Protein AF-A0A9D1DTH8-F1 (afdb_monomer)

Mean predicted aligned error: 10.58 Å

pLDDT: mean 71.9, std 15.67, range [34.19, 92.5]

Radius of gyration: 17.52 Å; Cα contacts (8 Å, |Δi|>4): 251; chains: 1; bounding box: 47×44×52 Å

Foldseek 3Di:
DPPDQPFFKWWAKFFQWDWDDDPNDTDTQGLFIAIAIWGWDDWDWDADPVGDIAIKTWIWGPAACVLQDDPPADPSLDGPCNYPPDRHGPRIGRDIDRDPVVSVVVRVVCCCVRVVPDDRPPDDPDPVVVSVVSSVVSVVSNVVSNVSSVVSDDPVPPPDSRPDPDDD

Structure (mmCIF, N/CA/C/O backbone):
data_AF-A0A9D1DTH8-F1
#
_entry.id   AF-A0A9D1DTH8-F1
#
loop_
_atom_site.group_PDB
_atom_site.id
_atom_site.type_symbol
_atom_site.label_atom_id
_atom_site.label_alt_id
_atom_site.label_comp_id
_atom_site.label_asym_id
_atom_site.label_entity_id
_atom_site.label_seq_id
_atom_site.pdbx_PDB_ins_code
_atom_site.Cartn_x
_atom_site.Cartn_y
_atom_site.Cartn_z
_atom_site.occupancy
_atom_site.B_iso_or_equiv
_atom_site.auth_seq_id
_atom_site.auth_comp_id
_atom_site.auth_asym_id
_atom_site.auth_atom_id
_atom_site.pdbx_PDB_model_num
ATOM 1 N N . MET A 1 1 ? -25.845 14.084 14.210 1.00 36.25 1 MET A N 1
ATOM 2 C CA . MET A 1 1 ? -24.980 13.153 14.964 1.00 36.25 1 MET A CA 1
ATOM 3 C C . MET A 1 1 ? -24.068 12.497 13.943 1.00 36.25 1 MET A C 1
ATOM 5 O O . MET A 1 1 ? -24.597 11.849 13.056 1.00 36.25 1 MET A O 1
ATOM 9 N N . ARG A 1 2 ? -22.755 12.772 13.949 1.00 37.22 2 ARG A N 1
ATOM 10 C CA . ARG A 1 2 ? -21.814 11.985 13.135 1.00 37.22 2 ARG A CA 1
ATOM 11 C C . ARG A 1 2 ? -21.610 10.682 13.893 1.00 37.22 2 ARG A C 1
ATOM 13 O O . ARG A 1 2 ? -21.191 10.757 15.046 1.00 37.22 2 ARG A O 1
ATOM 20 N N . ASP A 1 3 ? -21.964 9.560 13.274 1.00 42.81 3 ASP A N 1
ATOM 21 C CA . ASP A 1 3 ? -21.690 8.231 13.810 1.00 42.81 3 ASP A CA 1
ATOM 22 C C . ASP A 1 3 ? -20.236 8.181 14.278 1.00 42.81 3 ASP A C 1
ATOM 24 O O . ASP A 1 3 ? -19.313 8.549 13.541 1.00 42.81 3 ASP A O 1
ATOM 28 N N . GLU A 1 4 ? -20.033 7.796 15.536 1.00 50.53 4 GLU A N 1
ATOM 29 C CA . GLU A 1 4 ? -18.711 7.418 16.012 1.00 50.53 4 GLU A CA 1
ATOM 30 C C . GLU A 1 4 ? -18.167 6.384 15.024 1.00 50.53 4 GLU A C 1
ATOM 32 O O . GLU A 1 4 ? -18.869 5.436 14.672 1.00 50.53 4 GLU A O 1
ATOM 37 N N . LEU A 1 5 ? -16.962 6.616 14.495 1.00 56.19 5 LEU A N 1
ATOM 38 C CA . LEU A 1 5 ? -16.358 5.736 13.497 1.00 56.19 5 LEU A CA 1
ATOM 39 C C . LEU A 1 5 ? -16.397 4.294 14.011 1.00 56.19 5 LEU A C 1
ATOM 41 O O . LEU A 1 5 ? -15.662 3.941 14.929 1.00 56.19 5 LEU A O 1
ATOM 45 N N . LYS A 1 6 ? -17.269 3.475 13.411 1.00 68.50 6 LYS A N 1
ATOM 46 C CA . LYS A 1 6 ? -17.543 2.090 13.825 1.00 68.50 6 LYS A CA 1
ATOM 47 C C . LYS A 1 6 ? -16.302 1.191 13.754 1.00 68.50 6 LYS A C 1
ATOM 49 O O . LYS A 1 6 ? -16.281 0.129 14.367 1.00 68.50 6 LYS A O 1
ATOM 54 N N . TYR A 1 7 ? -15.277 1.624 13.025 1.00 74.69 7 TYR A N 1
ATOM 55 C CA . TYR A 1 7 ? -14.085 0.854 12.711 1.00 74.69 7 TYR A CA 1
ATOM 56 C C . TYR A 1 7 ? -12.814 1.669 12.978 1.00 74.69 7 TYR A C 1
ATOM 58 O O . TYR A 1 7 ? -12.789 2.873 12.684 1.00 74.69 7 TYR A O 1
ATOM 66 N N . PRO A 1 8 ? -11.752 1.043 13.519 1.00 83.31 8 PRO A N 1
ATOM 67 C CA . PRO A 1 8 ? -10.489 1.722 13.749 1.00 83.31 8 PRO A CA 1
ATOM 68 C C . PRO A 1 8 ? -9.872 2.180 12.425 1.00 83.31 8 PRO A C 1
ATOM 70 O O . PRO A 1 8 ? -9.916 1.483 11.410 1.00 83.31 8 PRO A O 1
ATOM 73 N N . ARG A 1 9 ? -9.285 3.379 12.449 1.00 83.12 9 ARG A N 1
ATOM 74 C CA . ARG A 1 9 ? -8.502 3.897 11.327 1.00 83.12 9 ARG A CA 1
ATOM 75 C C . ARG A 1 9 ? -7.140 3.214 11.312 1.00 83.12 9 ARG A C 1
ATOM 77 O O . ARG A 1 9 ? -6.538 3.060 12.370 1.00 83.12 9 ARG A O 1
ATOM 84 N N . ALA A 1 10 ? -6.655 2.875 10.129 1.00 88.06 10 ALA A N 1
ATOM 85 C CA . ALA A 1 10 ? -5.321 2.339 9.914 1.00 88.06 10 ALA A CA 1
ATOM 86 C C . ALA A 1 10 ? -4.754 2.820 8.568 1.00 88.06 10 ALA A C 1
ATOM 88 O O . ALA A 1 10 ? -5.416 3.545 7.820 1.00 88.06 10 ALA A O 1
ATOM 89 N N . PHE A 1 11 ? -3.530 2.416 8.264 1.00 88.06 11 PHE A N 1
ATOM 90 C CA . PHE A 1 11 ? -2.839 2.657 7.008 1.00 88.06 11 PHE A CA 1
ATOM 91 C C . PHE A 1 11 ? -2.575 1.318 6.334 1.00 88.06 11 PHE A C 1
ATOM 93 O O . PHE A 1 11 ? -1.905 0.450 6.893 1.00 88.06 11 PHE A O 1
ATOM 100 N N . ALA A 1 12 ? -3.133 1.153 5.140 1.00 89.12 12 ALA A N 1
ATOM 101 C CA . ALA A 1 12 ? -2.906 -0.011 4.304 1.00 89.12 12 ALA A CA 1
ATOM 102 C C . ALA A 1 12 ? -1.865 0.314 3.241 1.00 89.12 12 ALA A C 1
ATOM 104 O O . ALA A 1 12 ? -1.813 1.441 2.744 1.00 89.12 12 ALA A O 1
ATOM 105 N N . ILE A 1 13 ? -1.105 -0.696 2.834 1.00 88.12 13 ILE A N 1
ATOM 106 C CA . ILE A 1 13 ? -0.253 -0.584 1.654 1.00 88.12 13 ILE A CA 1
ATOM 107 C C . ILE A 1 13 ? -1.011 -1.161 0.464 1.00 88.12 13 ILE A C 1
ATOM 109 O O . ILE A 1 13 ? -1.287 -2.359 0.412 1.00 88.12 13 ILE A O 1
ATOM 113 N N . GLN A 1 14 ? -1.359 -0.300 -0.488 1.00 84.50 14 GLN A N 1
ATOM 114 C CA . GLN A 1 14 ? -2.041 -0.688 -1.718 1.00 84.50 14 GLN A CA 1
ATOM 115 C C . GLN A 1 14 ? -1.016 -0.886 -2.836 1.00 84.50 14 GLN A C 1
ATOM 117 O O . GLN A 1 14 ? -0.093 -0.086 -2.980 1.00 84.50 14 GLN A O 1
ATOM 122 N N . LYS A 1 15 ? -1.194 -1.943 -3.633 1.00 84.94 15 LYS A N 1
ATOM 123 C CA . LYS A 1 15 ? -0.421 -2.178 -4.859 1.00 84.94 15 LYS A CA 1
ATOM 124 C C . LYS A 1 15 ? -0.973 -1.290 -5.975 1.00 84.94 15 LYS A C 1
ATOM 126 O O . LYS A 1 15 ? -2.189 -1.154 -6.103 1.00 84.94 15 LYS A O 1
ATOM 131 N N . MET A 1 16 ? -0.083 -0.715 -6.771 1.00 82.00 16 MET A N 1
ATOM 132 C CA . MET A 1 16 ? -0.401 -0.169 -8.089 1.00 82.00 16 MET A CA 1
ATOM 133 C C . MET A 1 16 ? 0.022 -1.210 -9.111 1.00 82.00 16 MET A C 1
ATOM 135 O O . MET A 1 16 ? 1.180 -1.642 -9.093 1.00 82.00 16 MET A O 1
ATOM 139 N N . VAL A 1 17 ? -0.915 -1.642 -9.945 1.00 80.25 17 VAL A N 1
ATOM 140 C CA . VAL A 1 17 ? -0.681 -2.699 -10.922 1.00 80.25 17 VAL A CA 1
ATOM 141 C C . VAL A 1 17 ? -1.049 -2.232 -12.315 1.00 80.25 17 VAL A C 1
ATOM 143 O O . VAL A 1 17 ? -1.945 -1.410 -12.495 1.00 80.25 17 VAL A O 1
ATOM 146 N N . LYS A 1 18 ? -0.348 -2.782 -13.297 1.00 77.62 18 LYS A N 1
ATOM 147 C CA . LYS A 1 18 ? -0.654 -2.628 -14.711 1.00 77.62 18 LYS A CA 1
ATOM 148 C C . LYS A 1 18 ? -0.690 -4.002 -15.351 1.00 77.62 18 LYS A C 1
ATOM 150 O O . LYS A 1 18 ? 0.193 -4.820 -15.111 1.00 77.62 18 LYS A O 1
ATOM 155 N N . GLU A 1 19 ? -1.687 -4.237 -16.194 1.00 76.75 19 GLU A N 1
ATOM 156 C CA . GLU A 1 19 ? -1.721 -5.452 -16.998 1.00 76.75 19 GLU A CA 1
ATOM 157 C C . GLU A 1 19 ? -0.552 -5.440 -17.997 1.00 76.75 19 GLU A C 1
ATOM 159 O O . GLU A 1 19 ? -0.433 -4.550 -18.845 1.00 76.75 19 GLU A O 1
ATOM 164 N N . ALA A 1 20 ? 0.311 -6.445 -17.891 1.00 73.56 20 ALA A N 1
ATOM 165 C CA 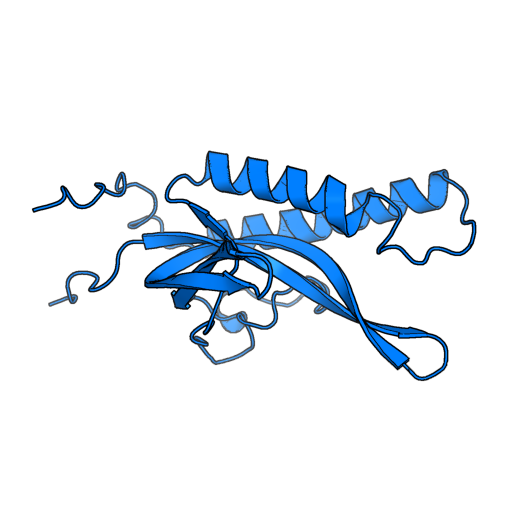. ALA A 1 20 ? 1.404 -6.723 -18.810 1.00 73.56 20 ALA A CA 1
ATOM 166 C C . ALA A 1 20 ? 1.164 -8.067 -19.509 1.00 73.56 20 ALA A C 1
ATOM 168 O O . ALA A 1 20 ? 0.441 -8.928 -19.010 1.00 73.56 20 ALA A O 1
ATOM 169 N N . CYS A 1 21 ? 1.753 -8.255 -20.691 1.00 69.25 21 CYS A N 1
ATOM 170 C CA . CYS A 1 21 ? 1.557 -9.453 -21.509 1.00 69.25 21 CYS A CA 1
ATOM 171 C C . CYS A 1 21 ? 2.897 -10.020 -21.985 1.00 69.25 21 CYS A C 1
ATOM 173 O O . CYS A 1 21 ? 3.688 -9.311 -22.605 1.00 69.25 21 CYS A O 1
ATOM 175 N N . ILE A 1 22 ? 3.122 -11.320 -21.773 1.00 67.12 22 ILE A N 1
ATOM 176 C CA . ILE A 1 22 ? 4.258 -12.069 -22.335 1.00 67.12 22 ILE A CA 1
ATOM 177 C C . ILE A 1 22 ? 3.732 -13.368 -22.941 1.00 67.12 22 ILE A C 1
ATOM 179 O O . ILE A 1 22 ? 3.062 -14.144 -22.265 1.00 67.12 22 ILE A O 1
ATOM 183 N N . ASN A 1 23 ? 4.068 -13.642 -24.206 1.00 73.38 23 ASN A N 1
ATOM 184 C CA . ASN A 1 23 ? 3.706 -14.888 -24.897 1.00 73.38 23 ASN A CA 1
ATOM 185 C C . ASN A 1 23 ? 2.216 -15.265 -24.743 1.00 73.38 23 ASN A C 1
ATOM 187 O O . ASN A 1 23 ? 1.898 -16.419 -24.468 1.00 73.38 23 ASN A O 1
ATOM 191 N N . TYR A 1 24 ? 1.314 -14.291 -24.911 1.00 74.88 24 TYR A N 1
ATOM 192 C CA . TYR A 1 24 ? -0.146 -14.436 -24.761 1.00 74.88 24 TYR A CA 1
ATOM 193 C C . TYR A 1 24 ? -0.661 -14.715 -23.336 1.00 74.88 24 TYR A C 1
ATOM 195 O O . TYR A 1 24 ? -1.863 -14.903 -23.165 1.00 74.88 24 TYR A O 1
ATOM 203 N N . ASN A 1 25 ? 0.200 -14.689 -22.317 1.00 73.25 25 ASN A N 1
ATOM 204 C CA . ASN A 1 25 ? -0.211 -14.708 -20.915 1.00 73.25 25 ASN A CA 1
ATOM 205 C C . ASN A 1 25 ? -0.213 -13.280 -20.365 1.00 73.25 25 ASN A C 1
ATOM 207 O O . ASN A 1 25 ? 0.813 -12.596 -20.449 1.00 73.25 25 ASN A O 1
ATOM 211 N N . SER A 1 26 ? -1.343 -12.844 -19.802 1.00 77.75 26 SER A N 1
ATOM 212 C CA . SER A 1 26 ? -1.415 -11.595 -19.048 1.00 77.75 26 SER A CA 1
ATOM 213 C C . SER A 1 26 ? -1.071 -11.820 -17.578 1.00 77.75 26 SER A C 1
ATOM 215 O O . SER A 1 26 ? -1.325 -12.885 -17.010 1.00 77.75 26 SER A O 1
ATOM 217 N N . PHE A 1 27 ? -0.437 -10.824 -16.975 1.00 76.38 27 PHE A N 1
ATOM 218 C CA . PHE A 1 27 ? -0.127 -10.791 -15.554 1.00 76.38 27 PHE A CA 1
ATOM 219 C C . PHE A 1 27 ? -0.119 -9.347 -15.056 1.00 76.38 27 PHE A C 1
ATOM 221 O O . PHE A 1 27 ? 0.098 -8.414 -15.828 1.00 76.38 27 PHE A O 1
ATOM 228 N N . ASP A 1 28 ? -0.318 -9.180 -13.753 1.00 76.12 28 ASP A N 1
ATOM 229 C CA . ASP A 1 28 ? -0.262 -7.875 -13.103 1.00 76.12 28 ASP A CA 1
ATOM 230 C C . ASP A 1 28 ? 1.196 -7.518 -12.785 1.00 76.12 28 ASP A C 1
ATOM 232 O O . ASP A 1 28 ? 1.813 -8.082 -11.875 1.00 76.12 28 ASP A O 1
ATOM 236 N N . GLU A 1 29 ? 1.760 -6.574 -13.537 1.00 77.31 29 GLU A N 1
ATOM 237 C CA . GLU A 1 29 ? 3.038 -5.950 -13.210 1.00 77.31 29 GLU A CA 1
ATOM 238 C C . GLU A 1 29 ? 2.828 -4.964 -12.057 1.00 77.31 29 GLU A C 1
ATOM 240 O O . GLU A 1 29 ? 2.012 -4.047 -12.140 1.00 77.31 29 GLU A O 1
ATOM 245 N N . ILE A 1 30 ? 3.571 -5.142 -10.963 1.00 80.06 30 ILE A N 1
ATOM 246 C CA . ILE A 1 30 ? 3.521 -4.225 -9.821 1.00 80.06 30 ILE A CA 1
ATOM 247 C C . ILE A 1 30 ? 4.395 -3.013 -10.139 1.00 80.06 30 ILE A C 1
ATOM 249 O O . ILE A 1 30 ? 5.620 -3.112 -10.128 1.00 80.06 30 ILE A O 1
ATOM 253 N N . LEU A 1 31 ? 3.764 -1.863 -10.359 1.00 77.94 31 LEU A N 1
ATOM 254 C CA . LEU A 1 31 ? 4.450 -0.603 -10.658 1.00 77.94 31 LEU A CA 1
ATOM 255 C C . LEU A 1 31 ? 4.882 0.155 -9.403 1.00 77.94 31 LEU A C 1
ATOM 257 O O . LEU A 1 31 ? 5.790 0.982 -9.452 1.00 77.94 31 LEU A O 1
ATOM 261 N N . GLY A 1 32 ? 4.219 -0.100 -8.277 1.00 83.12 32 GLY A N 1
ATOM 262 C CA . GLY A 1 32 ? 4.429 0.675 -7.067 1.00 83.12 32 GLY A CA 1
ATOM 263 C C . GLY A 1 32 ? 3.562 0.243 -5.901 1.00 83.12 32 GLY A C 1
ATOM 264 O O . GLY A 1 32 ? 2.691 -0.623 -6.009 1.00 83.12 32 GLY A O 1
ATOM 265 N N . TYR A 1 33 ? 3.804 0.898 -4.772 1.00 87.31 33 TYR A N 1
ATOM 266 C CA . TYR A 1 33 ? 2.982 0.784 -3.580 1.00 87.31 33 TYR A CA 1
ATOM 267 C C . TYR A 1 33 ? 2.655 2.176 -3.052 1.00 87.31 33 TYR A C 1
ATOM 269 O O . TYR A 1 33 ? 3.496 3.072 -3.097 1.00 87.31 33 TYR A O 1
ATOM 277 N N . ILE A 1 34 ? 1.459 2.345 -2.495 1.00 87.62 34 ILE A N 1
ATOM 278 C CA 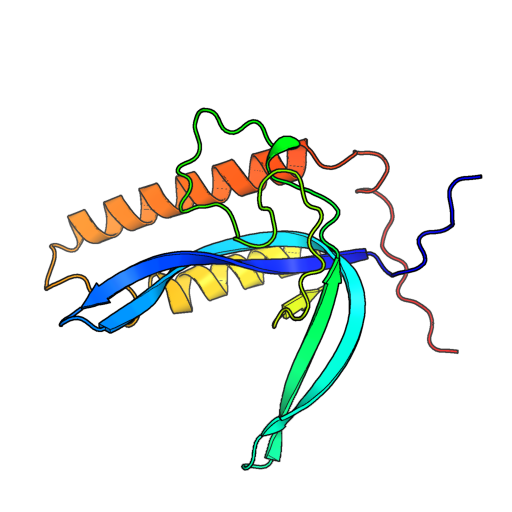. ILE A 1 34 ? 1.063 3.568 -1.796 1.00 87.62 34 ILE A CA 1
ATOM 279 C C . ILE A 1 34 ? 0.554 3.264 -0.395 1.00 87.62 34 ILE A C 1
ATOM 281 O O . ILE A 1 34 ? -0.072 2.230 -0.158 1.00 87.62 34 ILE A O 1
ATOM 285 N N . VAL A 1 35 ? 0.804 4.190 0.529 1.00 88.06 35 VAL A N 1
ATOM 286 C CA . VAL A 1 35 ? 0.188 4.190 1.850 1.00 88.06 35 VAL A CA 1
ATOM 287 C C . VAL A 1 35 ? -1.148 4.912 1.781 1.00 88.06 35 VAL A C 1
ATOM 289 O O . VAL A 1 35 ? -1.199 6.125 1.575 1.00 88.06 35 VAL A O 1
ATOM 292 N N . SER A 1 36 ? -2.223 4.175 2.033 1.00 83.31 36 SER A N 1
ATOM 293 C CA . SER A 1 36 ? -3.578 4.712 1.995 1.00 83.31 36 SER A CA 1
ATOM 294 C C . SER A 1 36 ? -4.273 4.578 3.343 1.00 83.31 36 SER A C 1
ATOM 296 O O . SER A 1 36 ? -4.350 3.475 3.897 1.00 83.31 36 SER A O 1
ATOM 298 N N . PRO A 1 37 ? -4.824 5.676 3.888 1.00 83.25 37 PRO A N 1
ATOM 299 C CA . PRO A 1 37 ? -5.672 5.600 5.063 1.00 83.25 37 PRO A CA 1
ATOM 300 C C . PRO A 1 37 ? -6.919 4.762 4.780 1.00 83.25 37 PRO A C 1
ATOM 302 O O . PRO A 1 37 ? -7.556 4.900 3.738 1.00 83.25 37 PRO A O 1
ATOM 305 N N . CYS A 1 38 ? -7.292 3.913 5.728 1.00 83.19 38 CYS A N 1
ATOM 306 C CA . CYS A 1 38 ? -8.446 3.033 5.613 1.00 83.19 38 CYS A CA 1
ATOM 307 C C . CYS A 1 38 ? -9.130 2.825 6.966 1.00 83.19 38 CYS A C 1
ATOM 309 O O . CYS A 1 38 ? -8.600 3.185 8.022 1.00 83.19 38 CYS A O 1
ATOM 311 N N . TYR A 1 39 ? -10.317 2.230 6.921 1.00 84.88 39 TYR A N 1
ATOM 312 C CA . TYR A 1 39 ? -11.001 1.691 8.089 1.00 84.88 39 TYR A CA 1
ATOM 313 C C . TYR A 1 39 ? -10.863 0.173 8.100 1.00 84.88 39 TYR A C 1
ATOM 315 O O . TYR A 1 39 ? -11.271 -0.480 7.138 1.00 84.88 39 TYR A O 1
ATOM 323 N N . LEU A 1 40 ? -10.304 -0.381 9.177 1.00 86.81 40 LEU A N 1
ATOM 324 C CA . LEU A 1 40 ? -10.162 -1.823 9.349 1.00 86.81 40 LEU A CA 1
ATOM 325 C C . LEU A 1 40 ? -11.487 -2.426 9.820 1.00 86.81 40 LEU A C 1
ATOM 327 O O . LEU A 1 40 ? -11.950 -2.143 10.923 1.00 86.81 40 LEU A O 1
ATOM 331 N N . ILE A 1 41 ? -12.081 -3.261 8.973 1.00 85.81 41 ILE A N 1
ATOM 332 C CA . ILE A 1 41 ? -13.353 -3.935 9.236 1.00 85.81 41 ILE A CA 1
ATOM 333 C C . ILE A 1 41 ? -13.119 -5.242 9.988 1.00 85.81 41 ILE A C 1
ATOM 335 O O . ILE A 1 41 ? -13.816 -5.509 10.964 1.00 85.81 41 ILE A O 1
ATOM 339 N N . GLU A 1 42 ? -12.152 -6.044 9.536 1.00 85.75 42 GLU A N 1
ATOM 340 C CA . GLU A 1 42 ? -11.895 -7.386 10.065 1.00 85.75 42 GLU A CA 1
ATOM 341 C C . GLU A 1 42 ? -10.444 -7.826 9.806 1.00 85.75 42 GLU A C 1
ATOM 343 O O . GLU A 1 42 ? -9.849 -7.442 8.797 1.00 85.75 42 GLU A O 1
ATOM 348 N N . GLU A 1 43 ? -9.882 -8.630 10.713 1.00 88.44 43 GLU A N 1
ATOM 349 C CA . GLU A 1 43 ? -8.584 -9.303 10.566 1.00 88.44 43 GLU A CA 1
ATOM 350 C C . GLU A 1 43 ? -8.816 -10.819 10.525 1.00 88.44 43 GLU A C 1
ATOM 352 O O . GLU A 1 43 ? -9.424 -11.386 11.434 1.00 88.44 43 GLU A O 1
ATOM 357 N N . HIS A 1 44 ? -8.295 -11.475 9.492 1.00 85.88 44 HIS A N 1
ATOM 358 C CA . HIS A 1 44 ? -8.323 -12.921 9.326 1.00 85.88 44 HIS A CA 1
ATOM 359 C C . HIS A 1 44 ? -6.911 -13.496 9.439 1.00 85.88 44 HIS A C 1
ATOM 361 O O . HIS A 1 44 ? -5.960 -12.957 8.874 1.00 85.88 44 HIS A O 1
ATOM 367 N N . LEU A 1 45 ? -6.782 -14.627 10.135 1.00 89.81 45 LEU A N 1
ATOM 368 C CA . LEU A 1 45 ? -5.565 -15.431 10.145 1.00 89.81 45 LEU A CA 1
ATOM 369 C C . LEU A 1 45 ? -5.775 -16.640 9.236 1.00 89.81 45 LEU A C 1
ATOM 371 O O . LEU A 1 45 ? -6.599 -17.508 9.520 1.00 89.81 45 LEU A O 1
ATOM 375 N N . LEU A 1 46 ? -5.041 -16.674 8.132 1.00 86.19 46 LEU A N 1
ATOM 376 C CA . LEU A 1 46 ? -5.069 -17.762 7.166 1.00 86.19 46 LEU A CA 1
ATOM 377 C C . LEU A 1 46 ? -3.867 -18.665 7.392 1.00 86.19 46 LEU A C 1
ATOM 379 O O . LEU A 1 46 ? -2.767 -18.173 7.631 1.00 86.19 46 LEU A O 1
ATOM 383 N N . TYR A 1 47 ? -4.071 -19.968 7.257 1.00 90.50 47 TYR A N 1
ATOM 384 C CA . TYR A 1 47 ? -3.003 -20.959 7.278 1.00 90.50 47 TYR A CA 1
ATOM 385 C C . TYR A 1 47 ? -2.860 -21.555 5.885 1.00 90.50 47 TYR A C 1
ATOM 387 O O . TYR A 1 47 ? -3.860 -21.911 5.257 1.00 90.50 47 TYR A O 1
ATOM 395 N N . ASP A 1 48 ? -1.631 -21.645 5.393 1.00 86.81 48 ASP A N 1
ATOM 396 C CA . ASP A 1 48 ? -1.351 -22.430 4.201 1.00 86.81 48 ASP A CA 1
ATOM 397 C C . ASP A 1 48 ? -1.289 -23.933 4.532 1.00 86.81 48 ASP A C 1
ATOM 399 O O . ASP A 1 48 ? -1.321 -24.360 5.690 1.00 86.81 48 ASP A O 1
ATOM 403 N N . LYS A 1 49 ? -1.222 -24.753 3.481 1.00 87.19 49 LYS A N 1
ATOM 404 C CA . LYS A 1 49 ? -1.124 -26.218 3.582 1.00 87.19 49 LYS A CA 1
ATOM 405 C C . LYS A 1 49 ? 0.128 -26.699 4.331 1.00 87.19 49 LYS A C 1
ATOM 407 O O . LYS A 1 49 ? 0.151 -27.840 4.781 1.00 87.19 49 LYS A O 1
ATOM 412 N N . ASP A 1 50 ? 1.147 -25.847 4.426 1.00 92.50 50 ASP A N 1
ATOM 413 C CA . ASP A 1 50 ? 2.446 -26.133 5.029 1.00 92.50 50 ASP A CA 1
ATOM 414 C C . ASP A 1 50 ? 2.503 -25.633 6.492 1.00 92.50 50 ASP A C 1
ATOM 416 O O . ASP A 1 50 ? 3.512 -25.800 7.176 1.00 92.50 50 ASP A O 1
ATOM 420 N N . GLY A 1 51 ? 1.399 -25.068 7.002 1.00 86.88 51 GLY A N 1
ATOM 421 C CA . GLY A 1 51 ? 1.245 -24.597 8.376 1.00 86.88 51 GLY A CA 1
ATOM 422 C C . GLY A 1 51 ? 1.722 -23.164 8.618 1.00 86.88 51 GLY A C 1
ATOM 423 O O . GLY A 1 51 ? 1.659 -22.699 9.758 1.00 86.88 51 GLY A O 1
ATOM 424 N N . ASN A 1 52 ? 2.163 -22.435 7.587 1.00 91.50 52 ASN A N 1
ATOM 425 C CA . ASN A 1 52 ? 2.525 -21.030 7.744 1.00 91.50 52 ASN A CA 1
ATOM 426 C C . ASN A 1 52 ? 1.264 -20.178 7.837 1.00 91.50 52 ASN A C 1
ATOM 428 O O . ASN A 1 52 ? 0.321 -20.329 7.057 1.00 91.50 52 ASN A O 1
ATOM 432 N N . SER A 1 53 ? 1.264 -19.239 8.778 1.00 89.25 53 SER A N 1
ATOM 433 C CA . SER A 1 53 ? 0.163 -18.300 8.940 1.00 89.25 53 SER A CA 1
ATOM 434 C C . SER A 1 53 ? 0.442 -16.980 8.230 1.00 89.25 53 SER A C 1
ATOM 436 O O . SER A 1 53 ? 1.537 -16.427 8.362 1.00 89.25 53 SER A O 1
ATOM 438 N N . ARG A 1 54 ? -0.570 -16.412 7.578 1.00 87.00 54 ARG A N 1
ATOM 439 C CA . ARG A 1 54 ? -0.563 -15.034 7.074 1.00 87.00 54 ARG A CA 1
ATOM 440 C C . ARG A 1 54 ? -1.811 -14.295 7.5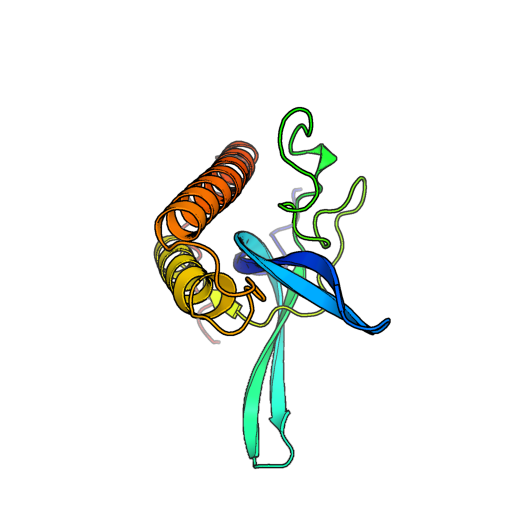38 1.00 87.00 54 ARG A C 1
ATOM 442 O O . ARG A 1 54 ? -2.871 -14.901 7.688 1.00 87.00 54 ARG A O 1
ATOM 449 N N . LYS A 1 55 ? -1.685 -12.989 7.758 1.00 85.69 55 LYS A N 1
ATOM 450 C CA . LYS A 1 55 ? -2.827 -12.129 8.073 1.00 85.69 55 LYS A CA 1
ATOM 451 C C . LYS A 1 55 ? -3.413 -11.546 6.797 1.00 85.69 55 LYS A C 1
ATOM 453 O O . LYS A 1 55 ? -2.672 -11.209 5.879 1.00 85.69 55 LYS A O 1
ATOM 458 N N . GLU A 1 56 ? -4.729 -11.428 6.768 1.00 86.38 56 GLU A N 1
ATOM 459 C CA . GLU A 1 56 ? -5.479 -10.786 5.698 1.00 86.38 56 GLU A CA 1
ATOM 460 C C . GLU A 1 56 ? -6.485 -9.822 6.323 1.00 86.38 56 GLU A C 1
ATOM 462 O O . GLU A 1 56 ? -7.145 -10.152 7.310 1.00 86.38 56 GLU A O 1
ATOM 467 N N . TYR A 1 57 ? -6.575 -8.610 5.786 1.00 87.06 57 TYR A N 1
ATOM 468 C CA . TYR A 1 57 ? -7.343 -7.535 6.404 1.00 87.06 57 TYR A CA 1
ATOM 469 C C . TYR A 1 57 ? -8.447 -7.054 5.480 1.00 87.06 57 TYR A C 1
ATOM 471 O O . TYR A 1 57 ? -8.180 -6.623 4.360 1.00 87.06 57 TYR A O 1
ATOM 479 N N . LYS A 1 58 ? -9.683 -7.037 5.967 1.00 86.19 58 LYS A N 1
ATOM 480 C CA . LYS A 1 58 ? -10.801 -6.433 5.248 1.00 86.19 58 LYS A CA 1
ATOM 481 C C . LYS A 1 58 ? -10.883 -4.959 5.589 1.00 86.19 58 LYS A C 1
ATOM 483 O O . LYS A 1 58 ? -11.012 -4.608 6.764 1.00 86.19 58 LYS A O 1
ATOM 488 N N . VAL A 1 59 ? -10.832 -4.091 4.582 1.00 84.88 59 VAL A N 1
ATOM 489 C CA . VAL A 1 59 ? -10.752 -2.644 4.809 1.00 84.88 59 VAL A CA 1
ATOM 490 C C . VAL A 1 59 ? -11.659 -1.846 3.885 1.00 84.88 59 VAL A C 1
ATOM 492 O O . VAL A 1 59 ? -12.033 -2.273 2.795 1.00 84.88 59 VAL A O 1
ATOM 495 N N . VAL A 1 60 ? -12.009 -0.642 4.319 1.00 81.06 60 VAL A N 1
ATOM 496 C CA . VAL A 1 60 ? -12.718 0.330 3.484 1.00 81.06 60 VAL A CA 1
ATOM 497 C C . VAL A 1 60 ? -11.823 1.528 3.262 1.00 81.06 60 VAL A C 1
ATOM 499 O O . VAL A 1 60 ? -11.363 2.153 4.221 1.00 81.06 60 VAL A O 1
ATOM 502 N N . PHE A 1 61 ? -11.598 1.852 1.993 1.00 80.12 61 PHE A N 1
ATOM 503 C CA . PHE A 1 61 ? -10.912 3.072 1.608 1.00 80.12 61 PHE A CA 1
ATOM 504 C C . PHE A 1 61 ? -11.948 4.188 1.470 1.00 80.12 61 PHE A C 1
ATOM 506 O O . PHE A 1 61 ? -12.864 4.083 0.655 1.00 80.12 61 PHE A O 1
ATOM 513 N N . PRO A 1 62 ? -11.850 5.264 2.266 1.00 73.12 62 PRO A N 1
ATOM 514 C CA . PRO A 1 62 ? -12.846 6.331 2.261 1.00 73.12 62 PRO A CA 1
ATOM 515 C C . PRO A 1 62 ? -12.739 7.261 1.043 1.00 73.12 62 PRO A C 1
ATOM 517 O O . PRO A 1 62 ? -13.400 8.298 1.021 1.00 73.12 62 PRO A O 1
ATOM 520 N N . ARG A 1 63 ? -11.887 6.946 0.058 1.00 70.25 63 ARG A N 1
ATOM 521 C CA . ARG A 1 63 ? -11.573 7.812 -1.082 1.00 70.25 63 ARG A CA 1
ATOM 522 C C . ARG A 1 63 ? -11.752 7.074 -2.399 1.00 70.25 63 ARG A C 1
ATOM 524 O O . ARG A 1 63 ? -11.235 5.976 -2.567 1.00 70.25 63 ARG A O 1
ATOM 531 N N . SER A 1 64 ? -12.439 7.736 -3.323 1.00 66.62 64 SER A N 1
ATOM 532 C CA . SER A 1 64 ? -12.385 7.437 -4.749 1.00 66.62 64 SER A CA 1
ATOM 533 C C . SER A 1 64 ? -11.433 8.409 -5.438 1.00 66.62 64 SER A C 1
ATOM 535 O O . SER A 1 64 ? -11.102 9.482 -4.920 1.00 66.62 64 SER A O 1
ATOM 537 N N . VAL A 1 65 ? -11.029 8.052 -6.644 1.00 62.16 65 VAL A N 1
ATOM 538 C CA . VAL A 1 65 ? -10.178 8.872 -7.493 1.00 62.16 65 VAL A CA 1
ATOM 539 C C . VAL A 1 65 ? -10.849 10.178 -7.928 1.00 62.16 65 VAL A C 1
ATOM 541 O O . VAL A 1 65 ? -10.151 11.157 -8.138 1.00 62.16 65 VAL A O 1
ATOM 544 N N . ASP A 1 66 ? -12.177 10.286 -7.931 1.00 62.28 66 ASP A N 1
ATOM 545 C CA . ASP A 1 66 ? -12.868 11.559 -8.229 1.00 62.28 66 ASP A CA 1
ATOM 546 C C . ASP A 1 66 ? -12.558 12.638 -7.193 1.00 62.28 66 ASP A C 1
ATOM 548 O O . ASP A 1 66 ? -12.559 13.832 -7.487 1.00 62.28 66 ASP A O 1
ATOM 552 N N . SER A 1 67 ? -12.259 12.208 -5.964 1.00 61.12 67 SER A N 1
ATOM 553 C CA . SER A 1 67 ? -11.811 13.095 -4.890 1.00 61.12 67 SER A CA 1
ATOM 554 C C . SER A 1 67 ? -10.351 13.543 -5.067 1.00 61.12 67 SER A C 1
ATOM 556 O O . SER A 1 67 ? -9.879 14.386 -4.308 1.00 61.12 67 SER A O 1
ATOM 558 N N . ILE A 1 68 ? -9.632 12.976 -6.041 1.00 64.50 68 ILE A N 1
ATOM 559 C CA . ILE A 1 68 ? -8.216 13.192 -6.342 1.00 64.50 68 ILE A CA 1
ATOM 560 C C . ILE A 1 68 ? -8.105 13.570 -7.831 1.00 64.50 68 ILE A C 1
ATOM 562 O O . ILE A 1 68 ? -7.860 12.724 -8.681 1.00 64.50 68 ILE A O 1
ATOM 566 N N . TYR A 1 69 ? -8.310 14.852 -8.156 1.00 56.56 69 TYR A N 1
ATOM 567 C CA . TYR A 1 69 ? -8.354 15.389 -9.531 1.00 56.56 69 TYR A CA 1
ATOM 568 C C . TYR A 1 69 ? -7.301 14.754 -10.478 1.00 56.56 69 TYR A C 1
ATOM 570 O O . TYR A 1 69 ? -6.097 14.798 -10.197 1.00 56.56 69 TYR A O 1
ATOM 578 N N . TYR A 1 70 ? -7.755 14.147 -11.585 1.00 58.06 70 TYR A N 1
ATOM 579 C CA . TYR A 1 70 ? -6.992 13.155 -12.367 1.00 58.06 70 TYR A CA 1
ATOM 580 C C . TYR A 1 70 ? -5.950 13.741 -13.319 1.00 58.06 70 TYR A C 1
ATOM 582 O O . TYR A 1 70 ? -5.011 13.044 -13.680 1.00 58.06 70 TYR A O 1
ATOM 590 N N . ASP A 1 71 ? -6.069 15.008 -13.710 1.00 55.00 71 ASP A N 1
ATOM 591 C CA . ASP A 1 71 ? -5.616 15.481 -15.031 1.00 55.00 71 ASP A CA 1
ATOM 592 C C . ASP A 1 71 ? -4.114 15.338 -15.377 1.00 55.00 71 ASP A C 1
ATOM 594 O O . ASP A 1 71 ? -3.724 15.622 -16.503 1.00 55.00 71 ASP A O 1
ATOM 598 N N . TYR A 1 72 ? -3.253 14.867 -14.462 1.00 56.31 72 TYR A N 1
ATOM 599 C CA . TYR A 1 72 ? -1.809 14.706 -14.691 1.00 56.31 72 TYR A CA 1
ATOM 600 C C . TYR A 1 72 ? -1.155 13.499 -13.991 1.00 56.31 72 TYR A C 1
ATOM 602 O O . TYR A 1 72 ? 0.063 13.528 -13.772 1.00 56.31 72 TYR A O 1
ATOM 610 N N . ILE A 1 73 ? -1.924 12.501 -13.543 1.00 63.94 73 ILE A N 1
ATOM 611 C CA . ILE A 1 73 ? -1.366 11.240 -13.023 1.00 63.94 73 ILE A CA 1
ATOM 612 C C . ILE A 1 73 ? -1.735 10.133 -14.001 1.00 63.94 73 ILE A C 1
ATOM 614 O O . ILE A 1 73 ? -2.897 9.966 -14.358 1.00 63.94 73 ILE A O 1
ATOM 618 N N . ASP A 1 74 ? -0.712 9.429 -14.467 1.00 68.88 74 ASP A N 1
ATOM 619 C CA . ASP A 1 74 ? -0.841 8.268 -15.336 1.00 68.88 74 ASP A CA 1
ATOM 620 C C . ASP A 1 74 ? -1.718 7.212 -14.640 1.00 68.88 74 ASP A C 1
ATOM 622 O O . ASP A 1 74 ? -1.507 6.900 -13.465 1.00 68.88 74 ASP A O 1
ATOM 626 N N . ARG A 1 75 ? -2.750 6.725 -15.342 1.00 72.25 75 ARG A N 1
ATOM 627 C CA . ARG A 1 75 ? -3.805 5.866 -14.779 1.00 72.25 75 ARG A CA 1
ATOM 628 C C . ARG A 1 75 ? -3.255 4.608 -14.124 1.00 72.25 75 ARG A C 1
ATOM 630 O O . ARG A 1 75 ? -3.839 4.124 -13.159 1.00 72.25 75 ARG A O 1
ATOM 637 N N . ASP A 1 76 ? -2.123 4.138 -14.622 1.00 74.00 76 ASP A N 1
ATOM 638 C CA . ASP A 1 76 ? -1.445 2.941 -14.142 1.00 74.00 76 ASP A CA 1
ATOM 639 C C . ASP A 1 76 ? -0.873 3.112 -12.713 1.00 74.00 76 ASP A C 1
ATOM 641 O O . ASP A 1 76 ? -0.579 2.136 -12.027 1.00 74.00 76 ASP A O 1
ATOM 645 N N . TYR A 1 77 ? -0.756 4.350 -12.216 1.00 76.56 77 TYR A N 1
ATOM 646 C CA . TYR A 1 77 ? -0.232 4.685 -10.880 1.00 76.56 77 TYR A CA 1
ATOM 647 C C . TYR A 1 77 ? -1.345 5.004 -9.883 1.00 76.56 77 TYR A C 1
ATOM 649 O O . TYR A 1 77 ? -1.159 5.758 -8.928 1.00 76.56 77 TYR A O 1
ATOM 657 N N . ILE A 1 78 ? -2.530 4.451 -10.117 1.00 77.44 78 ILE A N 1
ATOM 658 C CA . ILE A 1 78 ? -3.682 4.574 -9.237 1.00 77.44 78 ILE A CA 1
ATOM 659 C C . ILE A 1 78 ? -4.103 3.162 -8.829 1.00 77.44 78 ILE A C 1
ATOM 661 O O . ILE A 1 78 ? -4.402 2.351 -9.699 1.00 77.44 78 ILE A O 1
ATOM 665 N N . PRO A 1 79 ? -4.159 2.847 -7.522 1.00 77.12 79 PRO A N 1
ATOM 666 C CA . PRO A 1 79 ? -4.643 1.551 -7.066 1.00 77.12 79 PRO A CA 1
ATOM 667 C C . PRO A 1 79 ? -6.069 1.276 -7.557 1.00 77.12 79 PRO A C 1
ATOM 669 O O . PRO A 1 79 ? -6.949 2.129 -7.407 1.00 77.12 79 PRO A O 1
ATOM 672 N N . ASP A 1 80 ? -6.324 0.064 -8.053 1.00 73.75 80 ASP A N 1
ATOM 673 C CA . ASP A 1 80 ? -7.611 -0.342 -8.650 1.00 73.75 80 ASP A CA 1
ATOM 674 C C . ASP A 1 80 ? -8.823 -0.103 -7.745 1.00 73.75 80 ASP A C 1
ATOM 676 O O . ASP A 1 80 ? -9.927 0.231 -8.179 1.00 73.75 80 ASP A O 1
ATOM 680 N N . ILE A 1 81 ? -8.606 -0.272 -6.447 1.00 72.56 81 ILE A N 1
ATOM 681 C CA . ILE A 1 81 ? -9.609 -0.130 -5.393 1.00 72.56 81 ILE A CA 1
ATOM 682 C C . ILE A 1 81 ? -10.015 1.320 -5.121 1.00 72.56 81 ILE A C 1
ATOM 684 O O . ILE A 1 81 ? -11.048 1.540 -4.496 1.00 72.56 81 ILE A O 1
ATOM 688 N N . ASN A 1 82 ? -9.267 2.299 -5.633 1.00 68.81 82 ASN A N 1
ATOM 689 C CA . ASN A 1 82 ? -9.634 3.709 -5.556 1.00 68.81 82 ASN A CA 1
ATOM 690 C C . ASN A 1 82 ? -10.425 4.164 -6.807 1.00 68.81 82 ASN A C 1
ATOM 692 O O . ASN A 1 82 ? -10.581 5.360 -7.010 1.00 68.81 82 ASN A O 1
ATOM 696 N N . SER A 1 83 ? -10.931 3.261 -7.661 1.00 64.25 83 SER A N 1
ATOM 697 C CA . SER A 1 83 ? -11.599 3.593 -8.938 1.00 64.25 83 SER A CA 1
ATOM 698 C C . SER A 1 83 ? -12.739 4.636 -8.861 1.00 64.25 83 SER A C 1
ATOM 700 O O . SER A 1 83 ? -13.356 4.835 -7.816 1.00 64.25 83 SER A O 1
ATOM 702 N N . TYR A 1 84 ? -13.033 5.273 -10.004 1.00 57.41 84 TYR A N 1
ATOM 703 C CA . TYR A 1 84 ? -14.052 6.322 -10.206 1.00 57.41 84 TYR A CA 1
ATOM 704 C C . TYR A 1 84 ? -15.398 6.016 -9.524 1.00 57.41 84 TYR A C 1
ATOM 706 O O . TYR A 1 84 ? -15.900 4.899 -9.633 1.00 57.41 84 TYR A O 1
ATOM 714 N N . GLY A 1 85 ? -15.996 7.008 -8.857 1.00 54.31 85 GLY A N 1
ATOM 715 C CA . GLY A 1 85 ? -17.372 6.967 -8.343 1.00 54.31 85 GLY A CA 1
ATOM 716 C C . GLY A 1 85 ? -17.686 5.969 -7.223 1.00 54.31 85 GLY A C 1
ATOM 717 O O . GLY A 1 85 ? -18.789 6.010 -6.680 1.00 54.31 85 GLY A O 1
ATOM 718 N N . GLU A 1 86 ? -16.753 5.094 -6.841 1.00 54.88 86 GLU A N 1
ATOM 719 C CA . GLU A 1 86 ? -17.025 3.996 -5.914 1.00 54.88 86 GLU A CA 1
ATOM 720 C C . GLU A 1 86 ? -16.025 3.986 -4.753 1.00 54.88 86 GLU A C 1
ATOM 722 O O . GLU A 1 86 ? -14.833 3.748 -4.932 1.00 54.88 86 GLU A O 1
ATOM 727 N N . CYS A 1 87 ? -16.516 4.175 -3.524 1.00 56.50 87 CYS A N 1
ATOM 728 C CA . CYS A 1 87 ? -15.795 3.713 -2.340 1.00 56.50 87 CYS A CA 1
ATOM 729 C C . CYS A 1 87 ? -15.886 2.186 -2.321 1.00 56.50 87 CYS A C 1
ATOM 731 O O . CYS A 1 87 ? -16.833 1.618 -1.770 1.00 56.50 87 CYS A O 1
ATOM 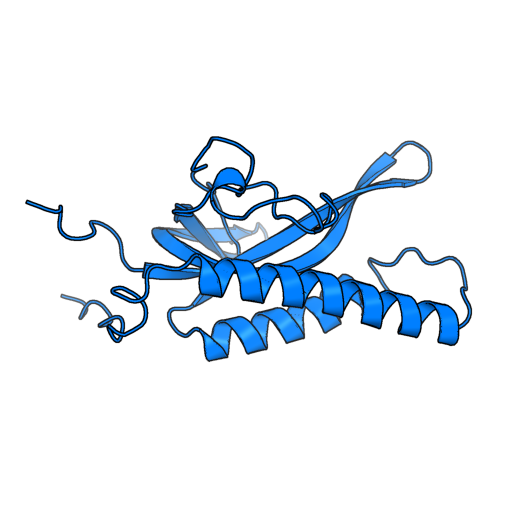733 N N . LYS A 1 88 ? -14.941 1.506 -2.972 1.00 56.44 88 LYS A N 1
ATOM 734 C CA . LYS A 1 88 ? -14.905 0.047 -2.937 1.00 56.44 88 LYS A CA 1
ATOM 735 C C . LYS A 1 88 ? -14.413 -0.406 -1.568 1.00 56.44 88 LYS A C 1
ATOM 737 O O . LYS A 1 88 ? -13.371 0.025 -1.074 1.00 56.44 88 LYS A O 1
ATOM 742 N N . ASN A 1 89 ? -15.161 -1.322 -0.961 1.00 55.34 89 ASN A N 1
ATOM 743 C CA . ASN A 1 89 ? -14.614 -2.154 0.100 1.00 55.34 89 ASN A CA 1
ATOM 744 C C . ASN A 1 89 ? -13.458 -2.932 -0.534 1.00 55.34 89 ASN A C 1
ATOM 746 O O . ASN A 1 89 ? -13.697 -3.774 -1.401 1.00 55.34 89 ASN A O 1
ATOM 750 N N . ALA A 1 90 ? -12.217 -2.656 -0.145 1.00 60.50 90 ALA A N 1
ATOM 751 C CA . ALA A 1 90 ? -11.146 -3.568 -0.494 1.00 60.50 90 ALA A CA 1
ATOM 752 C C . ALA A 1 90 ? -11.344 -4.797 0.380 1.00 60.50 90 ALA A C 1
ATOM 754 O O . ALA A 1 90 ? -11.218 -4.747 1.605 1.00 60.50 90 ALA A O 1
ATOM 755 N N . VAL A 1 91 ? -11.757 -5.888 -0.256 1.00 61.09 91 VAL A N 1
ATOM 756 C CA . VAL A 1 91 ? -12.201 -7.070 0.481 1.00 61.09 91 VAL A CA 1
ATOM 757 C C . VAL A 1 91 ? -11.044 -7.636 1.311 1.00 61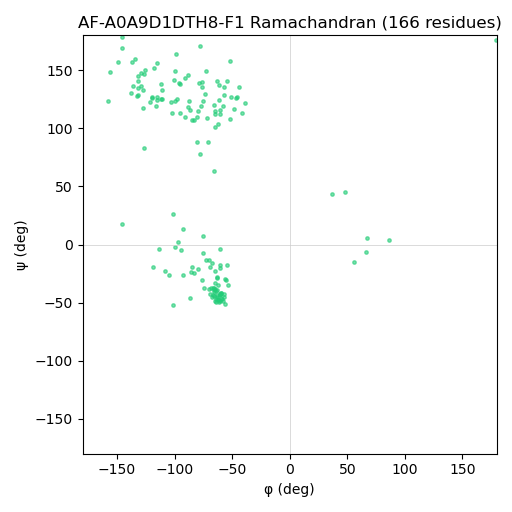.09 91 VAL A C 1
ATOM 759 O O . VAL A 1 91 ? -11.304 -8.159 2.389 1.00 61.09 91 VAL A O 1
ATOM 762 N N . THR A 1 92 ? -9.792 -7.447 0.868 1.00 73.81 92 THR A N 1
ATOM 763 C CA . THR A 1 92 ? -8.590 -8.034 1.476 1.00 73.81 92 THR A CA 1
ATOM 764 C C . THR A 1 92 ? -7.318 -7.242 1.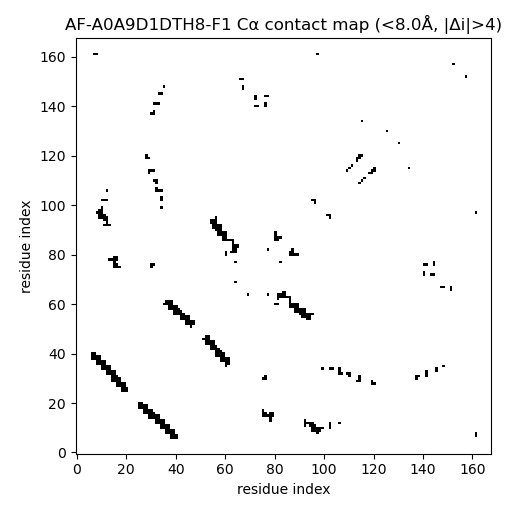114 1.00 73.81 92 THR A C 1
ATOM 766 O O . THR A 1 92 ? -7.005 -7.090 -0.068 1.00 73.81 92 THR A O 1
ATOM 769 N N . VAL A 1 93 ? -6.559 -6.757 2.101 1.00 80.25 93 VAL A N 1
ATOM 770 C CA . VAL A 1 93 ? -5.177 -6.258 1.942 1.00 80.25 93 VAL A CA 1
ATOM 771 C C . VAL A 1 93 ? -4.210 -7.097 2.776 1.00 80.25 93 VAL A C 1
ATOM 773 O O . VAL A 1 93 ? -4.589 -7.639 3.813 1.00 80.25 93 VAL A O 1
ATOM 776 N N . ASP A 1 94 ? -2.954 -7.175 2.332 1.00 77.88 94 ASP A N 1
ATOM 777 C CA . ASP A 1 94 ? -1.918 -8.009 2.963 1.00 77.88 94 ASP A CA 1
ATOM 778 C C . ASP A 1 94 ? -1.238 -7.316 4.164 1.00 77.88 94 ASP A C 1
ATOM 780 O O . ASP A 1 94 ? -0.681 -7.980 5.036 1.00 77.88 94 ASP A O 1
ATOM 784 N N . PHE A 1 95 ? -1.250 -5.976 4.211 1.00 84.44 95 PHE A N 1
ATOM 785 C CA . PHE A 1 95 ? -0.497 -5.191 5.196 1.00 84.44 95 PHE A CA 1
ATOM 786 C C . PHE A 1 95 ? -1.312 -4.020 5.739 1.00 84.44 95 PHE A C 1
ATOM 788 O O . PHE A 1 95 ? -1.844 -3.212 4.973 1.00 84.44 95 PHE A O 1
ATOM 795 N N . ILE A 1 96 ? -1.340 -3.914 7.068 1.00 88.06 96 ILE A N 1
ATOM 796 C CA . ILE A 1 96 ? -1.955 -2.832 7.835 1.00 88.06 96 ILE A CA 1
ATOM 797 C C . ILE A 1 96 ? -1.003 -2.419 8.960 1.00 88.06 96 ILE A C 1
ATOM 799 O O . ILE A 1 96 ? -0.475 -3.271 9.670 1.00 88.06 96 ILE A O 1
ATOM 803 N N . THR A 1 97 ? -0.844 -1.114 9.166 1.00 89.19 97 THR A N 1
ATOM 804 C CA . THR A 1 97 ? -0.261 -0.539 10.388 1.00 89.19 97 THR A CA 1
ATOM 805 C C . THR A 1 97 ? -1.106 0.640 10.872 1.00 89.19 97 THR A C 1
ATOM 807 O O . THR A 1 97 ? -1.894 1.220 10.127 1.00 89.19 97 THR A O 1
ATOM 810 N N . TYR A 1 98 ? -0.972 0.990 12.145 1.00 86.81 98 TYR A N 1
ATOM 811 C CA . TYR A 1 98 ? -1.608 2.162 12.747 1.00 86.81 98 TYR A CA 1
ATOM 812 C C . TYR A 1 98 ? -0.687 3.390 12.759 1.00 86.81 98 TYR A C 1
ATOM 814 O O . TYR A 1 98 ? -1.130 4.476 13.139 1.00 86.81 98 TYR A O 1
ATOM 822 N N . ASP A 1 99 ? 0.567 3.231 12.330 1.00 87.19 99 ASP A N 1
ATOM 823 C CA . ASP A 1 99 ? 1.572 4.285 12.257 1.00 87.19 99 ASP A CA 1
ATOM 824 C C . ASP A 1 99 ? 1.892 4.626 10.794 1.00 87.19 99 ASP A C 1
ATOM 826 O O . ASP A 1 99 ? 2.224 3.763 9.982 1.00 87.19 99 ASP A O 1
ATOM 830 N N . TYR A 1 100 ? 1.767 5.905 10.443 1.00 85.38 100 TYR A N 1
ATOM 831 C CA . TYR A 1 100 ? 2.001 6.364 9.077 1.00 85.38 100 TYR A CA 1
ATOM 832 C C . TYR A 1 100 ? 3.483 6.299 8.681 1.00 85.38 100 TYR A C 1
ATOM 834 O O . TYR A 1 100 ? 3.796 5.945 7.548 1.00 85.38 100 TYR A O 1
ATOM 842 N N . GLU A 1 101 ? 4.405 6.619 9.591 1.00 88.38 101 GLU A N 1
ATOM 843 C CA . GLU A 1 101 ? 5.842 6.573 9.301 1.00 88.38 101 GLU A CA 1
ATOM 844 C C . GLU A 1 101 ? 6.314 5.130 9.115 1.00 88.38 101 GLU A C 1
ATOM 846 O O . GLU A 1 101 ? 7.137 4.851 8.242 1.00 88.38 101 GLU A O 1
ATOM 851 N N . GLU A 1 102 ? 5.769 4.197 9.899 1.00 90.62 102 GLU A N 1
ATOM 852 C CA . GLU A 1 102 ? 5.989 2.765 9.696 1.00 90.62 102 GLU A CA 1
ATOM 853 C C . GLU A 1 102 ? 5.432 2.300 8.345 1.00 90.62 102 GLU A C 1
ATOM 855 O O . GLU A 1 102 ? 6.118 1.586 7.612 1.00 90.62 102 GLU A O 1
ATOM 860 N N . ALA A 1 103 ? 4.232 2.755 7.970 1.00 89.12 103 ALA A N 1
ATOM 861 C CA . ALA A 1 103 ? 3.634 2.426 6.679 1.00 89.12 103 ALA A CA 1
ATOM 862 C C . ALA A 1 103 ? 4.506 2.903 5.509 1.00 89.12 103 ALA A C 1
ATOM 864 O O . ALA A 1 103 ? 4.682 2.170 4.538 1.00 89.12 103 ALA A O 1
ATOM 865 N N . ILE A 1 104 ? 5.072 4.111 5.609 1.00 88.88 104 ILE A N 1
ATOM 866 C CA . ILE A 1 104 ? 5.962 4.682 4.590 1.00 88.88 104 ILE A CA 1
ATOM 867 C C . ILE A 1 104 ? 7.263 3.886 4.486 1.00 88.88 104 ILE A C 1
ATOM 869 O O . ILE A 1 104 ? 7.672 3.535 3.382 1.00 88.88 104 ILE A O 1
ATOM 873 N N . LYS A 1 105 ? 7.877 3.516 5.617 1.00 90.75 105 LYS A N 1
ATOM 874 C CA . LYS A 1 105 ? 9.074 2.658 5.612 1.00 90.75 105 LYS A CA 1
ATOM 875 C C . LYS A 1 105 ? 8.799 1.317 4.937 1.00 90.75 105 LYS A C 1
ATOM 877 O O . LYS A 1 105 ? 9.571 0.898 4.078 1.00 90.75 105 LYS A O 1
ATOM 882 N N . LEU A 1 106 ? 7.684 0.674 5.287 1.00 90.44 106 LEU A N 1
ATOM 883 C CA . LEU A 1 106 ? 7.297 -0.610 4.709 1.00 90.44 106 LEU A CA 1
ATOM 884 C C . LEU A 1 106 ? 6.951 -0.480 3.216 1.00 90.44 106 LEU A C 1
ATOM 886 O O . LEU A 1 106 ? 7.309 -1.355 2.431 1.00 90.44 106 LEU A O 1
ATOM 890 N N . ARG A 1 107 ? 6.306 0.616 2.794 1.00 88.81 107 ARG A N 1
ATOM 891 C CA . ARG A 1 107 ? 6.082 0.940 1.374 1.00 88.81 107 ARG A CA 1
ATOM 892 C C . ARG A 1 107 ? 7.410 0.991 0.621 1.00 88.81 107 ARG A C 1
ATOM 894 O O . ARG A 1 107 ? 7.543 0.323 -0.400 1.00 88.81 107 ARG A O 1
ATOM 901 N N . ASP A 1 108 ? 8.384 1.742 1.126 1.00 88.19 108 ASP A N 1
ATOM 902 C CA . ASP A 1 108 ? 9.678 1.927 0.461 1.00 88.19 108 ASP A CA 1
ATOM 903 C C . ASP A 1 108 ? 10.470 0.620 0.371 1.00 88.19 108 ASP A C 1
ATOM 905 O O . ASP A 1 108 ? 11.097 0.336 -0.650 1.00 88.19 108 ASP A O 1
ATOM 909 N N . GLU A 1 109 ? 10.413 -0.202 1.420 1.00 88.75 109 GLU A N 1
ATOM 910 C CA . GLU A 1 109 ? 10.997 -1.544 1.433 1.00 88.75 109 GLU A CA 1
ATOM 911 C C . GLU A 1 109 ? 10.334 -2.447 0.382 1.00 88.75 109 GLU A C 1
ATOM 913 O O . GLU A 1 109 ? 11.022 -3.063 -0.430 1.00 88.75 109 GLU A O 1
ATOM 918 N N . LYS A 1 110 ? 8.995 -2.455 0.303 1.00 86.50 110 LYS A N 1
ATOM 919 C CA . LYS A 1 110 ? 8.260 -3.228 -0.712 1.00 86.50 110 LYS A CA 1
ATOM 920 C C . LYS A 1 110 ? 8.541 -2.759 -2.131 1.00 86.50 110 LYS A C 1
ATOM 922 O O . LYS A 1 110 ? 8.658 -3.603 -3.015 1.00 86.50 110 LYS A O 1
ATOM 927 N N . ILE A 1 111 ? 8.648 -1.453 -2.366 1.00 83.88 111 ILE A N 1
ATOM 928 C CA . ILE A 1 111 ? 9.005 -0.919 -3.683 1.00 83.88 111 ILE A CA 1
ATOM 929 C C . ILE A 1 111 ? 10.396 -1.424 -4.082 1.00 83.88 111 ILE A C 1
ATOM 931 O O . ILE A 1 111 ? 10.556 -1.993 -5.163 1.00 83.88 111 ILE A O 1
ATOM 935 N N . LYS A 1 112 ? 11.383 -1.308 -3.188 1.00 81.31 112 LYS A N 1
ATOM 936 C CA . LYS A 1 112 ? 12.736 -1.820 -3.438 1.00 81.31 112 LYS A CA 1
ATOM 937 C C . LYS A 1 112 ? 12.727 -3.318 -3.732 1.00 81.31 112 LYS A C 1
ATOM 939 O O . LYS A 1 112 ? 13.284 -3.722 -4.742 1.00 81.31 112 LYS A O 1
ATOM 944 N N . ASP A 1 113 ? 12.043 -4.119 -2.921 1.00 81.75 113 ASP A N 1
ATOM 945 C CA . ASP A 1 113 ? 12.053 -5.582 -3.026 1.00 81.75 113 ASP A CA 1
ATOM 946 C C . ASP A 1 113 ? 11.211 -6.156 -4.169 1.00 81.75 113 ASP A C 1
ATOM 948 O O . ASP A 1 113 ? 11.483 -7.257 -4.642 1.00 81.75 113 ASP A O 1
ATOM 952 N N . ARG A 1 114 ? 10.122 -5.487 -4.561 1.00 75.88 114 ARG A N 1
ATOM 953 C CA . ARG A 1 114 ? 9.109 -6.063 -5.466 1.00 75.88 114 ARG A CA 1
ATOM 954 C C . ARG A 1 114 ? 8.948 -5.312 -6.774 1.00 75.88 114 ARG A C 1
ATOM 956 O O . ARG A 1 114 ? 8.393 -5.896 -7.695 1.00 75.88 114 ARG A O 1
ATOM 963 N N . VAL A 1 115 ? 9.382 -4.060 -6.853 1.00 73.94 115 VAL A N 1
ATOM 964 C CA . VAL A 1 115 ? 9.373 -3.288 -8.102 1.00 73.94 115 VAL A CA 1
ATOM 965 C C . VAL A 1 115 ? 10.785 -3.282 -8.673 1.00 73.94 115 VAL A C 1
ATOM 967 O O . VAL A 1 115 ? 10.991 -3.714 -9.799 1.00 73.94 115 VAL A O 1
ATOM 970 N N . PHE A 1 116 ? 11.774 -2.896 -7.865 1.00 70.00 116 PHE A N 1
ATOM 971 C CA . PHE A 1 116 ? 13.145 -2.679 -8.333 1.00 70.00 116 PHE A CA 1
ATOM 972 C C . PHE A 1 116 ? 14.059 -3.905 -8.207 1.00 70.00 116 PHE A C 1
ATOM 974 O O . PHE A 1 116 ? 14.982 -4.071 -8.998 1.00 70.00 116 PHE A O 1
ATOM 981 N N . ASN A 1 117 ? 13.799 -4.832 -7.283 1.00 64.38 117 ASN A N 1
ATOM 982 C CA . ASN A 1 117 ? 14.587 -6.060 -7.186 1.0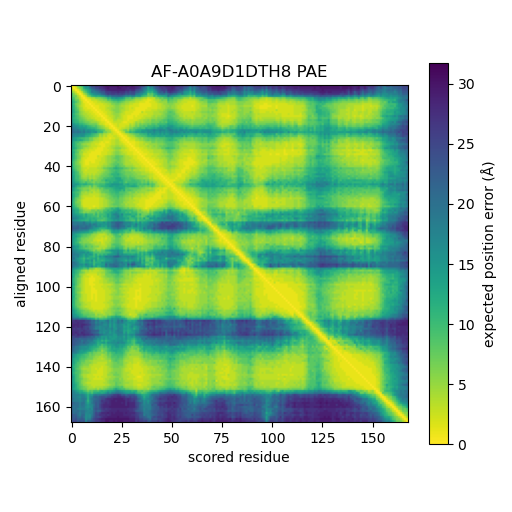0 64.38 117 ASN A CA 1
ATOM 983 C C . ASN A 1 117 ? 14.171 -7.075 -8.271 1.00 64.38 117 ASN A C 1
ATOM 985 O O . ASN A 1 117 ? 13.405 -8.005 -8.024 1.00 64.38 117 ASN A O 1
ATOM 989 N N . GLY A 1 118 ? 14.650 -6.832 -9.495 1.00 48.06 118 GLY A N 1
ATOM 990 C CA . GLY A 1 118 ? 15.074 -7.774 -10.545 1.00 48.06 118 GLY A CA 1
ATOM 991 C C . GLY A 1 118 ? 14.131 -8.860 -11.082 1.00 48.06 118 GLY A C 1
ATOM 992 O O . GLY A 1 118 ? 14.436 -9.426 -12.124 1.00 48.06 118 GLY A O 1
ATOM 993 N N . THR A 1 119 ? 13.018 -9.181 -10.423 1.00 46.81 119 THR A N 1
ATOM 994 C CA . THR A 1 119 ? 12.171 -10.333 -10.795 1.00 46.81 119 THR A CA 1
ATOM 995 C C . THR A 1 119 ? 10.848 -9.911 -11.437 1.00 46.81 119 THR A C 1
ATOM 997 O O . THR A 1 119 ? 10.265 -10.696 -12.174 1.00 46.81 119 THR A O 1
ATOM 1000 N N . ASN A 1 120 ? 10.380 -8.682 -11.187 1.00 47.56 120 ASN A N 1
ATOM 1001 C CA . ASN A 1 120 ? 9.110 -8.168 -11.727 1.00 47.56 120 ASN A CA 1
ATOM 1002 C C . ASN A 1 120 ? 9.282 -7.174 -12.878 1.00 47.56 120 ASN A C 1
ATOM 1004 O O . ASN A 1 120 ? 8.406 -7.079 -13.731 1.00 47.56 120 ASN A O 1
ATOM 1008 N N . LEU A 1 121 ? 10.415 -6.474 -12.941 1.00 50.81 121 LEU A N 1
ATOM 1009 C CA . LEU A 1 121 ? 10.793 -5.694 -14.109 1.00 50.81 121 LEU A CA 1
ATOM 1010 C C . LEU A 1 121 ? 11.383 -6.668 -15.131 1.00 50.81 121 LEU A C 1
ATOM 1012 O O . LEU A 1 121 ? 12.586 -6.925 -15.135 1.00 50.81 121 LEU A O 1
ATOM 1016 N N . PHE A 1 122 ? 10.527 -7.248 -15.975 1.00 52.50 122 PHE A N 1
ATOM 1017 C CA . PHE A 1 122 ? 10.925 -7.990 -17.177 1.00 52.50 122 PHE A CA 1
ATOM 1018 C C . PHE A 1 122 ? 11.571 -7.028 -18.188 1.00 52.50 122 PHE A C 1
ATOM 1020 O O . PHE A 1 122 ? 11.045 -6.788 -19.271 1.00 52.50 122 PHE A O 1
ATOM 1027 N N . LEU A 1 123 ? 12.703 -6.432 -17.817 1.00 48.25 123 LEU A N 1
ATOM 1028 C CA . LEU A 1 123 ? 13.479 -5.549 -18.668 1.00 48.25 123 LEU A CA 1
ATOM 1029 C C . LEU A 1 123 ? 14.498 -6.416 -19.408 1.00 48.25 123 LEU A C 1
ATOM 1031 O O . LEU A 1 123 ? 15.416 -6.954 -18.781 1.00 48.25 123 LEU A O 1
ATOM 1035 N N . PRO A 1 124 ? 14.341 -6.621 -20.724 1.00 44.75 124 PRO A N 1
ATOM 1036 C CA . PRO A 1 124 ? 15.318 -7.361 -21.502 1.00 44.75 124 PRO A CA 1
ATOM 1037 C C . PRO A 1 124 ? 16.636 -6.586 -21.512 1.00 44.75 124 PRO A C 1
ATOM 1039 O O . PRO A 1 124 ? 16.748 -5.632 -22.263 1.00 44.75 124 PRO A O 1
ATOM 1042 N N . LEU A 1 125 ? 17.617 -6.989 -20.691 1.00 50.38 125 LEU A N 1
ATOM 1043 C CA . LEU A 1 125 ? 19.015 -6.513 -20.717 1.00 50.38 125 LEU A CA 1
ATOM 1044 C C . LEU A 1 125 ? 19.162 -5.012 -21.060 1.00 50.38 125 LEU A C 1
ATOM 1046 O O . LEU A 1 125 ? 19.995 -4.639 -21.888 1.00 50.38 125 LEU A O 1
ATOM 1050 N N . GLU A 1 126 ? 18.323 -4.153 -20.475 1.00 52.72 126 GLU A N 1
ATOM 1051 C CA . GLU A 1 126 ? 18.395 -2.716 -20.734 1.00 52.72 126 GLU A CA 1
ATOM 1052 C C . GLU A 1 126 ? 19.634 -2.130 -20.033 1.00 52.72 126 GLU A C 1
ATOM 1054 O O . GLU A 1 126 ? 20.051 -2.636 -18.983 1.00 52.72 126 GLU A O 1
ATOM 1059 N N . PRO A 1 127 ? 20.254 -1.070 -20.585 1.00 55.28 127 PRO A N 1
ATOM 1060 C CA . PRO A 1 127 ? 21.334 -0.366 -19.907 1.00 55.28 127 PRO A CA 1
ATOM 1061 C C . PRO A 1 127 ? 20.907 0.102 -18.506 1.00 55.28 127 PRO A C 1
ATOM 1063 O O . PRO A 1 127 ? 19.798 0.597 -18.313 1.00 55.28 127 PRO A O 1
ATOM 1066 N N . ILE A 1 128 ? 21.814 -0.001 -17.527 1.00 58.88 128 ILE A N 1
ATOM 1067 C CA . ILE A 1 128 ? 21.574 0.397 -16.123 1.00 58.88 128 ILE A CA 1
ATOM 1068 C C . ILE A 1 128 ? 21.109 1.863 -16.006 1.00 58.88 128 ILE A C 1
ATOM 1070 O O . ILE A 1 128 ? 20.350 2.211 -15.105 1.00 58.88 128 ILE A O 1
ATOM 1074 N N . GLU A 1 129 ? 21.543 2.724 -16.923 1.00 56.91 129 GLU A N 1
ATOM 1075 C CA . GLU A 1 129 ? 21.136 4.132 -16.996 1.00 56.91 129 GLU A CA 1
ATOM 1076 C C . GLU A 1 129 ? 19.633 4.263 -17.298 1.00 56.91 129 GLU A C 1
ATOM 1078 O O . GLU A 1 129 ? 18.912 4.921 -16.555 1.00 56.91 129 GLU A O 1
ATOM 1083 N N . THR A 1 130 ? 19.130 3.515 -18.286 1.00 61.28 130 THR A N 1
ATOM 1084 C CA . THR A 1 130 ? 17.699 3.441 -18.628 1.00 61.28 130 THR A CA 1
ATOM 1085 C C . THR A 1 130 ? 16.859 2.870 -17.478 1.00 61.28 130 THR A C 1
ATOM 1087 O O . THR A 1 130 ? 15.735 3.311 -17.236 1.00 61.28 130 THR A O 1
ATOM 1090 N N . TYR A 1 131 ? 17.426 1.928 -16.720 1.00 62.88 131 TYR A N 1
ATOM 1091 C CA . TYR A 1 131 ? 16.809 1.367 -15.519 1.00 62.88 131 TYR A CA 1
ATOM 1092 C C . TYR A 1 131 ? 16.652 2.409 -14.395 1.00 62.88 131 TYR A C 1
ATOM 1094 O O . TYR A 1 131 ? 15.564 2.548 -13.831 1.00 62.88 131 TYR A O 1
ATOM 1102 N N . ASN A 1 132 ? 17.707 3.167 -14.083 1.00 67.75 132 ASN A N 1
ATOM 1103 C CA . ASN A 1 132 ? 17.671 4.189 -13.031 1.00 67.75 132 ASN A CA 1
ATOM 1104 C C . ASN A 1 132 ? 16.726 5.348 -13.379 1.00 67.75 132 ASN A C 1
ATOM 1106 O O . ASN A 1 132 ? 16.009 5.837 -12.499 1.00 67.75 132 ASN A O 1
ATOM 1110 N N . ASP A 1 133 ? 16.676 5.748 -14.651 1.00 70.88 133 ASP A N 1
ATOM 1111 C CA . ASP A 1 133 ? 15.772 6.799 -15.122 1.00 70.88 133 ASP A CA 1
ATOM 1112 C C . ASP A 1 133 ? 14.302 6.391 -14.936 1.00 70.88 133 ASP A C 1
ATOM 1114 O O . ASP A 1 133 ? 13.509 7.150 -14.374 1.00 70.88 133 ASP A O 1
ATOM 1118 N N . ARG A 1 134 ? 13.942 5.148 -15.290 1.00 70.19 134 ARG A N 1
ATOM 1119 C CA . ARG A 1 134 ? 12.583 4.618 -15.073 1.00 70.19 134 ARG A CA 1
ATOM 1120 C C . ARG A 1 134 ? 12.231 4.474 -13.597 1.00 70.19 134 ARG A C 1
ATOM 1122 O O . ARG A 1 134 ? 11.105 4.779 -13.210 1.00 70.19 134 ARG A O 1
ATOM 1129 N N . CYS A 1 135 ? 13.177 4.034 -12.764 1.00 71.75 135 CYS A N 1
ATOM 1130 C CA . CYS A 1 135 ? 12.964 3.955 -11.318 1.00 71.75 135 CYS A CA 1
ATOM 1131 C C . CYS A 1 135 ? 12.654 5.337 -10.734 1.00 71.75 135 CYS A C 1
ATOM 1133 O O . CYS A 1 135 ? 11.740 5.474 -9.921 1.00 71.75 135 CYS A O 1
ATOM 1135 N N . THR A 1 136 ? 13.383 6.360 -11.184 1.00 78.19 136 THR A N 1
ATOM 1136 C CA . THR A 1 136 ? 13.171 7.751 -10.773 1.00 78.19 136 THR A CA 1
ATOM 1137 C C . THR A 1 136 ? 11.798 8.246 -11.218 1.00 78.19 136 THR A C 1
ATOM 1139 O O . THR A 1 136 ? 11.029 8.710 -10.380 1.00 78.19 136 THR A O 1
ATOM 1142 N N . GLU A 1 137 ? 11.430 8.051 -12.488 1.00 78.75 137 GLU A N 1
ATOM 1143 C CA . GLU A 1 137 ? 10.105 8.426 -13.005 1.00 78.75 137 GLU A CA 1
ATOM 1144 C C . GLU A 1 137 ? 8.968 7.743 -12.221 1.00 78.75 137 GLU A C 1
ATOM 1146 O O . GLU A 1 137 ? 7.963 8.372 -11.877 1.00 78.75 137 GLU A O 1
ATOM 1151 N N . TYR A 1 138 ? 9.118 6.453 -11.904 1.00 79.25 138 TYR A N 1
ATOM 1152 C CA . TYR A 1 138 ? 8.097 5.688 -11.183 1.00 79.25 138 TYR A CA 1
ATOM 1153 C C . TYR A 1 138 ? 7.952 6.200 -9.752 1.00 79.25 138 TYR A C 1
ATOM 1155 O O . TYR A 1 138 ? 6.832 6.435 -9.297 1.00 79.25 138 TYR A O 1
ATOM 1163 N N . MET A 1 139 ? 9.072 6.437 -9.066 1.00 82.25 139 MET A N 1
ATOM 1164 C CA . MET A 1 139 ? 9.065 7.021 -7.727 1.00 82.25 139 MET A CA 1
ATOM 1165 C C . MET A 1 139 ? 8.437 8.415 -7.716 1.00 82.25 139 MET A C 1
ATOM 1167 O O . MET A 1 139 ? 7.618 8.694 -6.845 1.00 82.25 139 MET A O 1
ATOM 1171 N N . GLU A 1 140 ? 8.745 9.270 -8.694 1.00 85.25 140 GLU A N 1
ATOM 1172 C CA . GLU A 1 140 ? 8.139 10.600 -8.809 1.00 85.25 140 GLU A CA 1
ATOM 1173 C C . GLU A 1 140 ? 6.616 10.527 -8.972 1.00 85.25 140 GLU A C 1
ATOM 1175 O O . GLU A 1 140 ? 5.883 11.268 -8.310 1.00 85.25 140 GLU A O 1
ATOM 1180 N N . LYS A 1 141 ? 6.111 9.612 -9.809 1.00 82.81 141 LYS A N 1
ATOM 1181 C CA . LYS A 1 141 ? 4.664 9.409 -9.991 1.00 82.81 141 LYS A CA 1
ATOM 1182 C C . LYS A 1 141 ? 3.992 8.864 -8.724 1.00 82.81 141 LYS A C 1
ATOM 1184 O O . LYS A 1 141 ? 2.935 9.375 -8.344 1.00 82.81 141 LYS A O 1
ATOM 1189 N N . ILE A 1 142 ? 4.609 7.887 -8.052 1.00 83.50 142 ILE A N 1
ATOM 1190 C CA . ILE A 1 142 ? 4.119 7.320 -6.782 1.00 83.50 142 ILE A CA 1
ATOM 1191 C C . ILE A 1 142 ? 4.048 8.407 -5.705 1.00 83.50 142 ILE A C 1
ATOM 1193 O O . ILE A 1 142 ? 3.012 8.563 -5.057 1.00 83.50 142 ILE A O 1
ATOM 1197 N N . GLU A 1 143 ? 5.113 9.193 -5.538 1.00 86.12 143 GLU A N 1
ATOM 1198 C CA . GLU A 1 143 ? 5.166 10.267 -4.541 1.00 86.12 143 GLU A CA 1
ATOM 1199 C C . GLU A 1 143 ? 4.165 11.381 -4.849 1.00 86.12 143 GLU A C 1
ATOM 1201 O O . GLU A 1 143 ? 3.459 11.852 -3.957 1.00 86.12 143 GLU A O 1
ATOM 1206 N N . LYS A 1 144 ? 4.010 11.757 -6.123 1.00 84.94 144 LYS A N 1
ATOM 1207 C CA . LYS A 1 144 ? 2.994 12.730 -6.543 1.00 84.94 144 LYS A CA 1
ATOM 1208 C C . LYS A 1 144 ? 1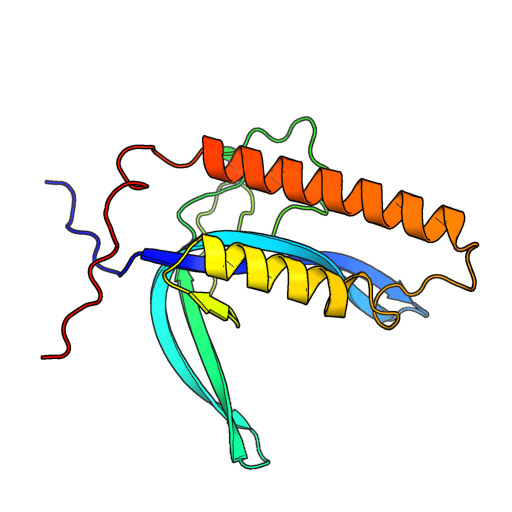.582 12.255 -6.192 1.00 84.94 144 LYS A C 1
ATOM 1210 O O . LYS A 1 144 ? 0.769 13.058 -5.729 1.00 84.94 144 LYS A O 1
ATOM 1215 N N . TYR A 1 145 ? 1.275 10.970 -6.383 1.00 83.25 145 TYR A N 1
ATOM 1216 C CA . TYR A 1 145 ? -0.019 10.412 -5.982 1.00 83.25 145 TYR A CA 1
ATOM 1217 C C . TYR A 1 145 ? -0.165 10.350 -4.453 1.00 83.25 145 TYR A C 1
ATOM 1219 O O . TYR A 1 145 ? -1.197 10.775 -3.930 1.00 83.25 145 TYR A O 1
ATOM 1227 N N . GLN A 1 146 ? 0.877 9.935 -3.722 1.00 84.81 146 GLN A N 1
ATOM 1228 C CA . GLN A 1 146 ? 0.899 9.940 -2.253 1.00 84.81 146 GLN A CA 1
ATOM 1229 C C . GLN A 1 146 ? 0.633 11.335 -1.683 1.00 84.81 146 GLN A C 1
ATOM 1231 O O . GLN A 1 146 ? -0.178 11.484 -0.767 1.00 84.81 146 GLN A O 1
ATOM 1236 N N . GLN A 1 147 ? 1.271 12.365 -2.239 1.00 83.94 147 GLN A N 1
ATOM 1237 C CA . GLN A 1 147 ? 1.069 13.746 -1.821 1.00 83.94 147 GLN A CA 1
ATOM 1238 C C . GLN A 1 147 ? -0.380 14.187 -2.036 1.00 83.94 147 GLN A C 1
ATOM 1240 O O . GLN A 1 147 ? -0.995 14.724 -1.117 1.00 83.94 147 GLN A O 1
ATOM 1245 N N . ARG A 1 148 ? -0.959 13.924 -3.213 1.00 80.19 148 ARG A N 1
ATOM 1246 C CA . ARG A 1 148 ? -2.358 14.289 -3.484 1.00 80.19 148 ARG A CA 1
ATOM 1247 C C . ARG A 1 148 ? -3.335 13.556 -2.576 1.00 80.19 148 ARG A C 1
ATOM 1249 O O . ARG A 1 148 ? -4.299 14.160 -2.111 1.00 80.19 148 ARG A O 1
ATOM 1256 N N . LEU A 1 149 ? -3.080 12.279 -2.295 1.00 77.81 149 LEU A N 1
ATOM 1257 C CA . LEU A 1 149 ? -3.871 11.517 -1.335 1.00 77.81 149 LEU A CA 1
ATOM 1258 C C . LEU A 1 149 ? -3.809 12.173 0.053 1.00 77.81 149 LEU A C 1
ATOM 1260 O O . LEU A 1 149 ? -4.847 12.406 0.669 1.00 77.81 149 LEU A O 1
ATOM 1264 N N . ASN A 1 150 ? -2.611 12.555 0.501 1.00 78.75 150 ASN A N 1
ATOM 1265 C CA . ASN A 1 150 ? -2.397 13.243 1.775 1.00 78.75 150 ASN A CA 1
ATOM 1266 C C . ASN A 1 150 ? -3.036 14.643 1.827 1.00 78.75 150 ASN A C 1
ATOM 1268 O O . ASN A 1 150 ? -3.473 15.078 2.890 1.00 78.75 150 ASN A O 1
ATOM 1272 N N . GLU A 1 151 ? -3.103 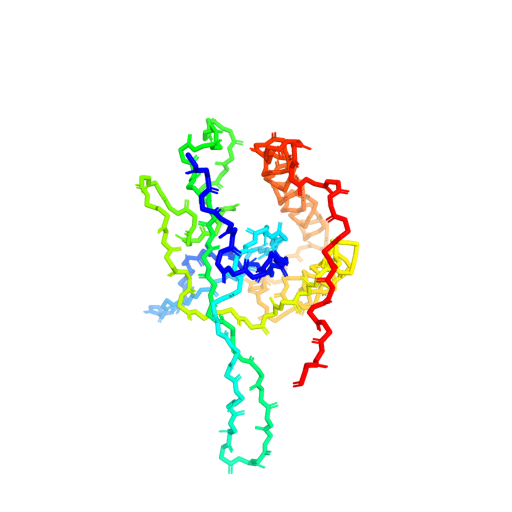15.368 0.710 1.00 77.81 151 GLU A N 1
ATOM 1273 C CA . GLU A 1 151 ? -3.765 16.677 0.618 1.00 77.81 151 GLU A CA 1
ATOM 1274 C C . GLU A 1 151 ? -5.293 16.560 0.628 1.00 77.81 151 GLU A C 1
ATOM 1276 O O . GLU A 1 151 ? -5.974 17.381 1.247 1.00 77.81 151 GLU A O 1
ATOM 1281 N N . ALA A 1 152 ? -5.830 15.525 -0.023 1.00 71.31 152 ALA A N 1
ATOM 1282 C CA . ALA A 1 152 ? -7.255 15.213 -0.024 1.00 71.31 152 ALA A CA 1
ATOM 1283 C C . ALA A 1 152 ? -7.748 14.718 1.350 1.00 71.31 152 ALA A C 1
ATOM 1285 O O . ALA A 1 152 ? -8.950 14.763 1.642 1.00 71.31 152 ALA A O 1
ATOM 1286 N N . GLU A 1 153 ? -6.846 14.260 2.224 1.00 67.38 153 GLU A N 1
ATOM 1287 C CA . GLU A 1 153 ? -7.174 13.883 3.594 1.00 67.38 153 GLU A CA 1
ATOM 1288 C C . GLU A 1 153 ? -7.717 15.070 4.404 1.00 67.38 153 GLU A C 1
ATOM 1290 O O . GLU A 1 153 ? -7.087 16.117 4.562 1.00 67.38 153 GLU A O 1
ATOM 1295 N N . HIS A 1 154 ? -8.913 14.909 4.981 1.00 59.41 154 HIS A N 1
ATOM 1296 C CA . HIS A 1 154 ? -9.491 15.953 5.820 1.00 59.41 154 HIS A CA 1
ATOM 1297 C C . HIS A 1 154 ? -8.621 16.136 7.077 1.00 59.41 154 HIS A C 1
ATOM 1299 O O . HIS A 1 154 ? -8.544 15.255 7.938 1.00 59.41 154 HIS A O 1
ATOM 1305 N N . LYS A 1 155 ? -8.003 17.321 7.210 1.00 51.53 155 LYS A N 1
ATOM 1306 C CA . LYS A 1 155 ? -7.062 17.695 8.290 1.00 51.53 155 LYS A CA 1
ATOM 1307 C C . LYS A 1 155 ? -7.611 17.516 9.717 1.00 51.53 155 LYS A C 1
ATOM 1309 O O . LYS A 1 155 ? -6.825 17.418 10.657 1.00 51.53 155 LYS A O 1
ATOM 1314 N N . GLU A 1 156 ? -8.930 17.407 9.901 1.00 45.25 156 GLU A N 1
ATOM 1315 C CA . GLU A 1 156 ? -9.557 17.113 11.203 1.00 45.25 156 GLU A CA 1
ATOM 1316 C C . GLU A 1 156 ? -9.327 15.675 11.705 1.00 45.25 156 GLU A C 1
ATOM 1318 O O . GLU A 1 156 ? -9.548 15.396 12.883 1.00 45.25 156 GLU A O 1
ATOM 1323 N N . GLN A 1 157 ? -8.852 14.758 10.857 1.00 47.66 157 GLN A N 1
ATOM 1324 C CA . GLN A 1 157 ? -8.708 13.339 11.208 1.00 47.66 157 GLN A CA 1
ATOM 1325 C C . GLN A 1 157 ? -7.252 12.845 11.264 1.00 47.66 157 GLN A C 1
ATOM 1327 O O . GLN A 1 157 ? -7.020 11.700 11.648 1.00 47.66 157 GLN A O 1
ATOM 1332 N N . VAL A 1 158 ? -6.275 13.694 10.925 1.00 42.88 158 VAL A N 1
ATOM 1333 C CA . VAL A 1 158 ? -4.832 13.362 10.900 1.00 42.88 158 VAL A CA 1
ATOM 1334 C C . VAL A 1 158 ? -4.175 13.513 12.287 1.00 42.88 158 VAL A C 1
ATOM 1336 O O . VAL A 1 158 ? -3.137 12.922 12.555 1.00 42.88 158 VAL A O 1
ATOM 1339 N N . LYS A 1 159 ? -4.788 14.265 13.218 1.00 36.47 159 LYS A N 1
ATOM 1340 C CA . LYS A 1 159 ? -4.194 14.595 14.535 1.00 36.47 159 LYS A CA 1
ATOM 1341 C C . LYS A 1 159 ? -4.669 13.761 15.725 1.00 36.47 159 LYS A C 1
ATOM 1343 O O . LYS A 1 159 ? -4.192 13.975 16.841 1.00 36.47 159 LYS A O 1
ATOM 1348 N N . ARG A 1 160 ? -5.598 12.821 15.551 1.00 41.84 160 ARG A N 1
ATOM 1349 C CA . ARG A 1 160 ? -5.930 11.911 16.652 1.00 41.84 160 ARG A CA 1
ATOM 1350 C C . ARG A 1 160 ? -4.926 10.772 16.612 1.00 41.84 160 ARG A C 1
ATOM 1352 O O . ARG A 1 160 ? -5.029 9.927 15.733 1.00 41.84 160 ARG A O 1
ATOM 1359 N N . LYS A 1 161 ? -3.986 10.746 17.571 1.00 37.78 161 LYS A N 1
ATOM 1360 C CA . LYS A 1 161 ? -3.318 9.500 17.975 1.00 37.78 161 LYS A CA 1
ATOM 1361 C C . LYS A 1 161 ? -4.408 8.435 18.014 1.00 37.78 161 LYS A C 1
ATOM 1363 O O . LYS A 1 161 ? -5.349 8.578 18.801 1.00 37.78 161 LYS A O 1
ATOM 1368 N N . ILE A 1 162 ? -4.337 7.461 17.113 1.00 47.84 162 ILE A N 1
ATOM 1369 C CA . ILE A 1 162 ? -5.269 6.343 17.103 1.00 47.84 162 ILE A CA 1
ATOM 1370 C C . ILE A 1 162 ? -5.022 5.656 18.441 1.00 47.84 162 ILE A C 1
ATOM 1372 O O . ILE A 1 162 ? -3.967 5.069 18.663 1.00 47.84 162 ILE A O 1
ATOM 1376 N N . LYS A 1 163 ? -5.930 5.860 19.401 1.00 42.56 163 LYS A N 1
ATOM 1377 C CA . LYS A 1 163 ? -5.870 5.122 20.656 1.00 42.56 163 LYS A CA 1
ATOM 1378 C C . LYS A 1 163 ? -6.103 3.676 20.262 1.00 42.56 163 LYS A C 1
ATOM 1380 O O . LYS A 1 163 ? -7.197 3.346 19.808 1.00 42.56 163 LYS A O 1
ATOM 1385 N N . THR A 1 164 ? -5.073 2.854 20.407 1.00 40.44 164 THR A N 1
ATOM 1386 C CA . THR A 1 164 ? -5.194 1.403 20.374 1.00 40.44 164 THR A CA 1
ATOM 1387 C C . THR A 1 164 ? -6.392 1.036 21.251 1.00 40.44 164 THR A C 1
ATOM 1389 O O . THR A 1 164 ? -6.463 1.535 22.383 1.00 40.44 164 THR A O 1
ATOM 1392 N N . PRO A 1 165 ? -7.370 0.256 20.764 1.00 40.47 165 PRO A N 1
ATOM 1393 C CA . PRO A 1 165 ? -8.411 -0.237 21.645 1.00 40.47 165 PRO A CA 1
ATOM 1394 C C . PRO A 1 165 ? -7.712 -1.017 22.757 1.00 40.47 165 PRO A C 1
ATOM 1396 O O . PRO A 1 165 ? -6.950 -1.947 22.500 1.00 40.47 165 PRO A O 1
ATOM 1399 N N . ALA A 1 166 ? -7.896 -0.568 23.998 1.00 41.03 166 ALA A N 1
ATOM 1400 C CA . ALA A 1 166 ? -7.486 -1.347 25.147 1.00 41.03 166 ALA A CA 1
ATOM 1401 C C . ALA A 1 166 ? -8.281 -2.653 25.079 1.00 41.03 166 ALA A C 1
ATOM 1403 O O . ALA A 1 166 ? -9.512 -2.606 25.127 1.00 41.03 166 ALA A O 1
ATOM 1404 N N . ASN A 1 167 ? -7.583 -3.779 24.909 1.00 37.78 167 ASN A N 1
ATOM 1405 C CA . ASN A 1 167 ? -8.176 -5.103 25.053 1.00 37.78 167 ASN A CA 1
ATOM 1406 C C . ASN A 1 167 ? -8.968 -5.121 26.369 1.00 37.78 167 ASN A C 1
ATOM 1408 O O . ASN A 1 167 ? -8.393 -4.894 27.436 1.00 37.78 167 ASN A O 1
ATOM 1412 N N . LYS A 1 168 ? -10.284 -5.310 26.263 1.00 34.19 168 LYS A N 1
ATOM 1413 C CA . LYS A 1 168 ? -11.150 -5.672 27.384 1.00 34.19 168 LYS A CA 1
ATOM 1414 C C . LYS A 1 168 ? -11.253 -7.182 27.448 1.00 34.19 168 LYS A C 1
ATOM 1416 O O . LYS A 1 168 ? -11.353 -7.786 26.358 1.00 34.19 168 LYS A O 1
#

Nearest PDB structures (foldseek):
  3m9q-assembly2_B  TM=4.678E-01  e=9.181E-02  Drosophila melanogaster
  3oa6-assembly1_B  TM=3.919E-01  e=2.886E-02  Homo sapiens
  7uw8-assembly1_A  TM=5.316E-01  e=1.545E-01  Drosophila melanogaster
  7uve-assembly1_A  TM=5.258E-01  e=1.735E-01  Drosophila melanogaster
  7tmt-assembly1_O  TM=2.345E-01  e=3.726E+00  Saccharomyces cerevisiae

Secondary structure (DSSP, 8-state):
-PPP-SS-EEEEEEEEEEEEEETTEEEEEEEEEEEEEEEEEEEEEEE-TTS-EEEEEEEE----GGGS--TTS-GGGS-GGG-TT---EEEEES-EES-HHHHHHHHHHHHIIIIISSSS----S--HHHHHHHHHHHHHHHHHHHHHHHHHS-TTSSSS--------

Organism: NCBI:txid2840884

Solvent-accessible surface area (backbone atoms only — not comparable to full-atom values): 9930 Å² total; per-residue (Å²): 133,82,75,74,76,91,42,57,71,31,31,31,59,42,60,12,49,38,89,40,76,56,97,90,43,75,45,75,36,54,67,41,52,41,73,41,68,28,31,47,75,47,81,43,82,45,67,50,99,86,68,54,74,47,61,39,31,25,31,35,36,91,49,28,40,72,73,46,81,58,95,86,60,64,72,54,68,44,40,76,59,29,37,73,91,36,66,36,66,41,73,66,41,77,46,78,37,81,45,67,70,58,36,49,53,52,34,54,50,47,32,48,60,51,34,66,47,72,77,58,54,85,62,81,86,63,57,70,67,63,51,52,53,50,52,49,54,45,50,52,51,46,49,54,46,46,52,48,53,62,65,61,47,64,75,89,66,76,75,61,78,75,74,73,80,74,86,128

Sequence (168 aa):
MRDELKYPRAFAIQKMVKEACINYNSFDEILGYIVSPCYLIEEHLLYDKDGNSRKEYKVVFPRSVDSIYYDYIDRDYIPDINSYGECKNAVTVDFITYDYEEAIKLRDEKIKDRVFNGTNLFLPLEPIETYNDRCTEYMEKIEKYQQRLNEAEHKEQVKRKIKTPANK